Protein AF-A0A6D2IST0-F1 (afdb_monomer_lite)

Sequence (118 aa):
MPMDSVYSNMASLMINEKKGHDGELTARMRYGPWFLWRIWKDRNDLCFTGKHLQADLLVHRALGDAKEWFDQLRKPISTQASAATPQSRWKPPPSGFLKCNVDASWVFGQNLTGSQVQ

Radius of gyration: 20.27 Å; chains: 1; bounding box: 48×34×58 Å

pLDDT: mean 70.44, std 15.34, range [34.34, 91.12]

Organism: NCBI:txid1685480

Structure (mmCIF, N/CA/C/O backbone):
data_AF-A0A6D2IST0-F1
#
_entry.id   AF-A0A6D2IST0-F1
#
loop_
_atom_site.group_PDB
_atom_site.id
_atom_site.type_symbol
_atom_site.label_atom_id
_atom_site.label_alt_id
_atom_site.label_comp_id
_atom_site.label_asym_id
_atom_site.label_entity_id
_atom_site.label_seq_id
_atom_site.pdbx_PDB_ins_code
_atom_site.Cartn_x
_atom_site.Cartn_y
_atom_site.Cartn_z
_atom_site.occupancy
_atom_site.B_iso_or_equiv
_atom_site.auth_seq_id
_atom_site.auth_comp_id
_atom_site.auth_asym_id
_atom_site.auth_atom_id
_atom_site.pdbx_PDB_model_num
ATOM 1 N N . MET A 1 1 ? 3.228 -23.701 11.284 1.00 34.34 1 MET A N 1
ATOM 2 C CA . MET A 1 1 ? 3.614 -23.145 9.971 1.00 34.34 1 MET A CA 1
ATOM 3 C C . MET A 1 1 ? 3.804 -21.652 10.164 1.00 34.34 1 MET A C 1
ATOM 5 O O . MET A 1 1 ? 2.837 -21.027 10.587 1.00 34.34 1 MET A O 1
ATOM 9 N N . PRO A 1 2 ? 5.009 -21.083 10.004 1.00 43.16 2 PRO A N 1
ATOM 10 C CA . PRO A 1 2 ? 5.158 -19.646 10.151 1.00 43.16 2 PRO A CA 1
ATOM 11 C C . PRO A 1 2 ? 4.492 -18.991 8.941 1.00 43.16 2 PRO A C 1
ATOM 13 O O . PRO A 1 2 ? 4.827 -19.309 7.803 1.00 43.16 2 PRO A O 1
ATOM 16 N N . MET A 1 3 ? 3.501 -18.133 9.187 1.00 39.09 3 MET A N 1
ATOM 17 C CA . MET A 1 3 ? 3.020 -17.205 8.171 1.00 39.09 3 MET A CA 1
ATOM 18 C C . MET A 1 3 ? 4.159 -16.234 7.891 1.00 39.09 3 MET A C 1
ATOM 20 O O . MET A 1 3 ? 4.301 -15.224 8.582 1.00 39.09 3 MET A O 1
ATOM 24 N N . ASP A 1 4 ? 4.988 -16.559 6.900 1.00 44.69 4 ASP A N 1
ATOM 25 C CA . ASP A 1 4 ? 5.800 -15.549 6.247 1.00 44.69 4 ASP A CA 1
ATOM 26 C C . ASP A 1 4 ? 4.831 -14.464 5.796 1.00 44.69 4 ASP A C 1
ATOM 28 O O . ASP A 1 4 ? 3.895 -14.697 5.025 1.00 44.69 4 ASP A O 1
ATOM 32 N N . SER A 1 5 ? 4.981 -13.305 6.431 1.00 62.19 5 SER A N 1
ATOM 33 C CA . SER A 1 5 ? 4.080 -12.180 6.270 1.00 62.19 5 SER A CA 1
ATOM 34 C C . SER A 1 5 ? 3.874 -11.892 4.785 1.00 62.19 5 SER A C 1
ATOM 36 O O . SER A 1 5 ? 4.798 -12.065 3.988 1.00 62.19 5 SER A O 1
ATOM 38 N N . VAL A 1 6 ? 2.689 -11.409 4.398 1.00 52.56 6 VAL A N 1
ATOM 39 C CA . VAL A 1 6 ? 2.398 -11.007 3.010 1.00 52.56 6 VAL A CA 1
ATOM 40 C C . VAL A 1 6 ? 3.524 -10.116 2.463 1.00 52.56 6 VAL A C 1
ATOM 42 O O . VAL A 1 6 ? 3.893 -10.242 1.302 1.00 52.56 6 VAL A O 1
ATOM 45 N N . TYR A 1 7 ? 4.154 -9.305 3.321 1.00 50.31 7 TYR A N 1
ATOM 46 C CA . TYR A 1 7 ? 5.338 -8.508 2.993 1.00 50.31 7 TYR A CA 1
ATOM 47 C C . TYR A 1 7 ? 6.575 -9.325 2.600 1.00 50.31 7 TYR A C 1
ATOM 49 O O . TYR A 1 7 ? 7.228 -8.952 1.633 1.00 50.31 7 TYR A O 1
ATOM 57 N N . SER A 1 8 ? 6.890 -10.428 3.286 1.00 54.34 8 SER A N 1
ATOM 58 C CA . SER A 1 8 ? 7.978 -11.336 2.885 1.00 54.34 8 SER A CA 1
ATOM 59 C C . SER A 1 8 ? 7.669 -11.995 1.548 1.00 54.34 8 SER A C 1
ATOM 61 O O . SER A 1 8 ? 8.521 -11.999 0.668 1.00 54.34 8 SER A O 1
ATOM 63 N N . ASN A 1 9 ? 6.435 -12.467 1.352 1.00 61.84 9 ASN A N 1
ATOM 64 C CA . ASN A 1 9 ? 6.035 -13.096 0.090 1.00 61.84 9 ASN A CA 1
ATOM 65 C C . ASN A 1 9 ? 6.100 -12.100 -1.077 1.00 61.84 9 ASN A C 1
ATOM 67 O O . ASN A 1 9 ? 6.611 -12.424 -2.148 1.00 61.84 9 ASN A O 1
ATOM 71 N N . MET A 1 10 ? 5.650 -10.860 -0.854 1.00 56.53 10 MET A N 1
ATOM 72 C CA . MET A 1 10 ? 5.765 -9.774 -1.827 1.00 56.53 10 MET A CA 1
ATOM 73 C C . MET A 1 10 ? 7.226 -9.391 -2.081 1.00 56.53 10 MET A C 1
ATOM 75 O O . MET A 1 10 ? 7.620 -9.254 -3.234 1.00 56.53 10 MET A O 1
ATOM 79 N N . ALA A 1 11 ? 8.054 -9.266 -1.042 1.00 59.38 11 ALA A N 1
ATOM 80 C CA . ALA A 1 11 ? 9.469 -8.939 -1.190 1.00 59.38 11 ALA A CA 1
ATOM 81 C C . ALA A 1 11 ? 10.218 -10.030 -1.964 1.00 59.38 11 ALA A C 1
ATOM 83 O O . ALA A 1 11 ? 10.968 -9.718 -2.882 1.00 59.38 11 ALA A O 1
ATOM 84 N N . SER A 1 12 ? 9.975 -11.307 -1.667 1.00 62.47 12 SER A N 1
ATOM 85 C CA . SER A 1 12 ? 10.575 -12.427 -2.395 1.00 62.47 12 SER A CA 1
ATOM 86 C C . SER A 1 12 ? 10.149 -12.465 -3.863 1.00 62.47 12 SER A C 1
ATOM 88 O O . SER A 1 12 ? 10.991 -12.731 -4.715 1.00 62.47 12 SER A O 1
ATOM 90 N N . LEU A 1 13 ? 8.887 -12.148 -4.180 1.00 59.72 13 LEU A N 1
ATOM 91 C CA . LEU A 1 13 ? 8.419 -12.018 -5.566 1.00 59.72 13 LEU A CA 1
ATOM 92 C C . LEU A 1 13 ? 9.097 -10.855 -6.306 1.00 59.72 13 LEU A C 1
ATOM 94 O O . LEU A 1 13 ? 9.416 -10.991 -7.481 1.00 59.72 13 LEU A O 1
ATOM 98 N N . MET A 1 14 ? 9.358 -9.742 -5.617 1.00 58.28 14 MET A N 1
ATOM 99 C CA . MET A 1 14 ? 10.025 -8.566 -6.191 1.00 58.28 14 MET A CA 1
ATOM 100 C C . MET A 1 14 ? 11.547 -8.745 -6.328 1.00 58.28 14 MET A C 1
ATOM 102 O O . MET A 1 14 ? 12.161 -8.144 -7.203 1.00 58.28 14 MET A O 1
ATOM 106 N N . ILE A 1 15 ? 12.169 -9.547 -5.457 1.00 57.25 15 ILE A N 1
ATOM 107 C CA . ILE A 1 15 ? 13.627 -9.757 -5.403 1.00 57.25 15 ILE A CA 1
ATOM 108 C C . ILE A 1 15 ? 14.069 -10.923 -6.304 1.00 57.25 15 ILE A C 1
ATOM 110 O O . ILE A 1 15 ? 15.192 -10.916 -6.809 1.00 57.25 15 ILE A O 1
ATOM 114 N N . ASN A 1 16 ? 13.201 -11.910 -6.555 1.00 50.25 16 ASN A N 1
ATOM 115 C CA . ASN A 1 16 ? 13.531 -13.099 -7.350 1.00 50.25 16 ASN A CA 1
ATOM 116 C C . ASN A 1 16 ? 13.352 -12.926 -8.871 1.00 50.25 16 ASN A C 1
ATOM 118 O O . ASN A 1 16 ? 13.217 -13.925 -9.577 1.00 50.25 16 ASN A O 1
ATOM 122 N N . GLU A 1 17 ? 13.430 -11.704 -9.408 1.00 56.47 17 GLU A N 1
ATOM 123 C CA . GLU A 1 17 ? 13.569 -11.471 -10.855 1.00 56.47 17 GLU A CA 1
ATOM 124 C C . GLU A 1 17 ? 14.932 -11.988 -11.362 1.00 56.47 17 GLU A C 1
ATOM 126 O O . GLU A 1 17 ? 15.864 -11.236 -11.655 1.00 56.47 17 GLU A O 1
ATOM 131 N N . LYS A 1 18 ? 15.095 -13.311 -11.463 1.00 53.47 18 LYS A N 1
ATOM 132 C CA . LYS A 1 18 ? 16.240 -13.923 -12.136 1.00 53.47 18 LYS A CA 1
ATOM 133 C C . LYS A 1 18 ? 15.850 -14.373 -13.539 1.00 53.47 18 LYS A C 1
ATOM 135 O O . LYS A 1 18 ? 15.224 -15.406 -13.722 1.00 53.47 18 LYS A O 1
ATOM 140 N N . LYS A 1 19 ? 16.323 -13.571 -14.501 1.00 56.28 19 LYS A N 1
ATOM 141 C CA . LYS A 1 19 ? 16.773 -13.914 -15.864 1.00 56.28 19 LYS A CA 1
ATOM 142 C C . LYS A 1 19 ? 15.982 -15.038 -16.556 1.00 56.28 19 LYS A C 1
ATOM 144 O O . LYS A 1 19 ? 16.407 -16.188 -16.541 1.00 56.28 19 LYS A O 1
ATOM 149 N N . GLY A 1 20 ? 14.901 -14.674 -17.249 1.00 50.25 20 GLY A N 1
ATOM 150 C CA . GLY A 1 20 ? 14.126 -15.600 -18.081 1.00 50.25 20 GLY A CA 1
ATOM 151 C C . GLY A 1 20 ? 13.321 -14.904 -19.183 1.00 50.25 20 GLY A C 1
ATOM 152 O O . GLY A 1 20 ? 12.182 -14.518 -18.975 1.00 50.25 20 GLY A O 1
ATOM 153 N N . HIS A 1 21 ? 13.967 -14.756 -20.337 1.00 51.38 21 HIS A N 1
ATOM 154 C CA . HIS A 1 21 ? 13.489 -14.586 -21.719 1.00 51.38 21 HIS A CA 1
ATOM 155 C C . HIS A 1 21 ? 12.464 -13.523 -22.169 1.00 51.38 21 HIS A C 1
ATOM 157 O O . HIS A 1 21 ? 12.584 -13.135 -23.321 1.00 51.38 21 HIS A O 1
ATOM 163 N N . ASP A 1 22 ? 11.588 -12.944 -21.343 1.00 55.50 22 ASP A N 1
ATOM 164 C CA . ASP A 1 22 ? 10.633 -11.923 -21.829 1.00 55.50 22 ASP A CA 1
ATOM 165 C C . ASP A 1 22 ? 10.638 -10.661 -20.953 1.00 55.50 22 ASP A C 1
ATOM 167 O O . ASP A 1 22 ? 9.974 -10.563 -19.913 1.00 55.50 22 ASP A O 1
ATOM 171 N N . GLY A 1 23 ? 11.409 -9.656 -21.382 1.00 58.03 23 GLY A N 1
ATOM 172 C CA . GLY A 1 23 ? 11.583 -8.388 -20.661 1.00 58.03 23 GLY A CA 1
ATOM 173 C C . GLY A 1 23 ? 10.280 -7.607 -20.442 1.00 58.03 23 GLY A C 1
ATOM 174 O O . GLY A 1 23 ? 10.155 -6.883 -19.457 1.00 58.03 23 GLY A O 1
ATOM 175 N N . GLU A 1 24 ? 9.279 -7.795 -21.304 1.00 56.38 24 GLU A N 1
ATOM 176 C CA . GLU A 1 24 ? 7.975 -7.133 -21.191 1.00 56.38 24 GLU A CA 1
ATOM 177 C C . GLU A 1 24 ? 7.049 -7.803 -20.164 1.00 56.38 24 GLU A C 1
ATOM 179 O O . GLU A 1 24 ? 6.394 -7.120 -19.374 1.00 56.38 24 GLU A O 1
ATOM 184 N N . LEU A 1 25 ? 7.035 -9.139 -20.102 1.00 56.19 25 LEU A N 1
ATOM 185 C CA . LEU A 1 25 ? 6.257 -9.879 -19.102 1.00 56.19 25 LEU A CA 1
ATOM 186 C C . LEU A 1 25 ? 6.815 -9.653 -17.695 1.00 56.19 25 LEU A C 1
ATOM 188 O O . LEU A 1 25 ? 6.050 -9.412 -16.760 1.00 56.19 25 LEU A O 1
ATOM 192 N N . THR A 1 26 ? 8.143 -9.617 -17.575 1.00 61.41 26 THR A N 1
ATOM 193 C CA . THR A 1 26 ? 8.839 -9.246 -16.334 1.00 61.41 26 THR A CA 1
ATOM 194 C C . THR A 1 26 ? 8.464 -7.821 -15.907 1.00 61.41 26 THR A C 1
ATOM 196 O O . THR A 1 26 ? 8.053 -7.585 -14.771 1.00 61.41 26 THR A O 1
ATOM 199 N N . ALA A 1 27 ? 8.463 -6.870 -16.850 1.00 62.28 27 ALA A N 1
ATOM 200 C CA . ALA A 1 27 ? 8.064 -5.493 -16.572 1.00 62.28 27 ALA A CA 1
ATOM 201 C C . ALA A 1 27 ? 6.592 -5.352 -16.147 1.00 62.28 27 ALA A C 1
ATOM 203 O O . ALA A 1 27 ? 6.281 -4.445 -15.379 1.00 62.28 27 ALA A O 1
ATOM 204 N N . ARG A 1 28 ? 5.680 -6.222 -16.601 1.00 63.47 28 ARG A N 1
ATOM 205 C CA . ARG A 1 28 ? 4.283 -6.238 -16.125 1.00 63.47 28 ARG A CA 1
ATOM 206 C C . ARG A 1 28 ? 4.153 -6.909 -14.756 1.00 63.47 28 ARG A C 1
ATOM 208 O O . ARG A 1 28 ? 3.413 -6.408 -13.909 1.00 63.47 28 ARG A O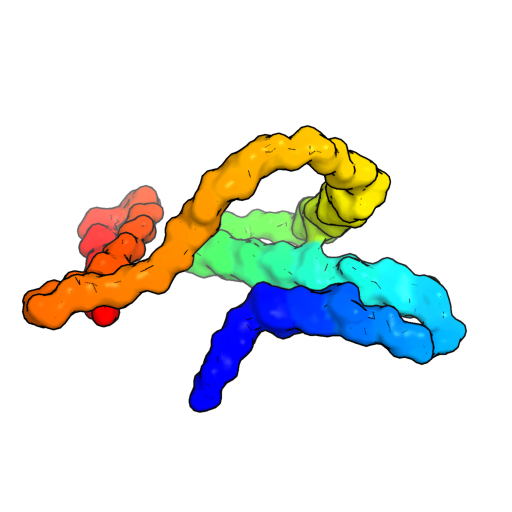 1
ATOM 215 N N . MET A 1 29 ? 4.902 -7.984 -14.506 1.00 68.12 29 MET A N 1
ATOM 216 C CA . MET A 1 29 ? 4.925 -8.679 -13.212 1.00 68.12 29 MET A CA 1
ATOM 217 C C . MET A 1 29 ? 5.405 -7.787 -12.064 1.00 68.12 29 MET A C 1
ATOM 219 O O . MET A 1 29 ? 4.862 -7.892 -10.964 1.00 68.12 29 MET A O 1
ATOM 223 N N . ARG A 1 30 ? 6.308 -6.833 -12.324 1.00 75.56 30 ARG A N 1
ATOM 224 C CA . ARG A 1 30 ? 6.809 -5.886 -11.310 1.00 75.56 30 ARG A CA 1
ATOM 225 C C . ARG A 1 30 ? 5.718 -5.036 -10.634 1.00 75.56 30 ARG A C 1
ATOM 227 O O . ARG A 1 30 ? 5.940 -4.477 -9.562 1.00 75.56 30 ARG A O 1
ATOM 234 N N . TYR A 1 31 ? 4.552 -4.887 -11.272 1.00 82.94 31 TYR A N 1
ATOM 235 C CA . TYR A 1 31 ? 3.413 -4.143 -10.723 1.00 82.94 31 TYR A CA 1
ATOM 236 C C . TYR A 1 31 ? 2.433 -5.035 -9.954 1.00 82.94 31 TYR A C 1
ATOM 238 O O . TYR A 1 31 ? 1.672 -4.531 -9.130 1.00 82.94 31 TYR A O 1
ATOM 246 N N . GLY A 1 32 ? 2.456 -6.351 -10.191 1.00 86.00 32 GLY A N 1
ATOM 247 C CA . GLY A 1 32 ? 1.534 -7.318 -9.590 1.00 86.00 32 GLY A CA 1
ATOM 248 C C . GLY A 1 32 ? 1.437 -7.204 -8.063 1.00 86.00 32 GLY A C 1
ATOM 249 O O . GLY A 1 32 ? 0.323 -7.101 -7.545 1.00 86.00 32 GLY A O 1
ATOM 250 N N . PRO A 1 33 ? 2.563 -7.123 -7.331 1.00 86.69 33 PRO A N 1
ATOM 251 C CA . PRO A 1 33 ? 2.534 -6.970 -5.876 1.00 86.69 33 PRO A CA 1
ATOM 252 C C . PRO A 1 33 ? 1.842 -5.689 -5.397 1.00 86.69 33 PRO A C 1
ATOM 254 O O . PRO A 1 33 ? 1.139 -5.718 -4.392 1.00 86.69 33 PRO A O 1
ATOM 257 N N . TRP A 1 34 ? 1.946 -4.584 -6.139 1.00 88.00 34 TRP A N 1
ATOM 258 C CA . TRP A 1 34 ? 1.281 -3.321 -5.798 1.00 88.00 34 TRP A CA 1
ATOM 259 C C . TRP A 1 34 ? -0.235 -3.399 -5.962 1.00 88.00 34 TRP A C 1
ATOM 261 O O . TRP A 1 34 ? -0.975 -2.877 -5.126 1.00 88.00 34 TRP A O 1
ATOM 271 N N . PHE A 1 35 ? -0.704 -4.101 -6.996 1.00 88.06 35 PHE A N 1
ATOM 272 C CA . PHE A 1 35 ? -2.127 -4.382 -7.170 1.00 88.06 35 PHE A CA 1
ATOM 273 C C . PHE A 1 35 ? -2.660 -5.281 -6.056 1.00 88.06 35 PHE A C 1
ATOM 275 O O . PHE A 1 35 ? -3.667 -4.943 -5.440 1.00 88.06 35 PHE A O 1
ATOM 282 N N . LEU A 1 36 ? -1.965 -6.380 -5.743 1.00 88.44 36 LEU A N 1
ATOM 283 C CA . LEU A 1 36 ? -2.355 -7.287 -4.657 1.00 88.44 36 LEU A CA 1
ATOM 284 C C . LEU A 1 36 ? -2.412 -6.561 -3.308 1.00 88.44 36 LEU A C 1
ATOM 286 O O . LEU A 1 36 ? -3.387 -6.691 -2.568 1.00 88.44 36 LEU A O 1
ATOM 290 N N . TRP A 1 37 ? -1.403 -5.738 -3.022 1.00 86.31 37 TRP A N 1
ATOM 291 C CA . TRP A 1 37 ? -1.339 -4.904 -1.827 1.00 86.31 37 TRP A CA 1
ATOM 292 C C . TRP A 1 37 ? -2.499 -3.907 -1.738 1.00 86.31 37 TRP A C 1
ATOM 294 O O . TRP A 1 37 ? -3.098 -3.735 -0.674 1.00 86.31 37 TRP A O 1
ATOM 304 N N . ARG A 1 38 ? -2.850 -3.250 -2.850 1.00 88.50 38 ARG A N 1
ATOM 305 C CA . ARG A 1 38 ? -3.973 -2.306 -2.890 1.00 88.50 38 ARG A CA 1
ATOM 306 C C . ARG A 1 38 ? -5.325 -2.994 -2.748 1.00 88.50 38 ARG A C 1
ATOM 308 O O . ARG A 1 38 ? -6.122 -2.528 -1.944 1.00 88.50 38 ARG A O 1
ATOM 315 N N . ILE A 1 39 ? -5.539 -4.126 -3.419 1.00 87.88 39 ILE A N 1
ATOM 316 C CA . ILE A 1 39 ? -6.754 -4.941 -3.268 1.00 87.88 39 ILE A CA 1
ATOM 317 C C . ILE A 1 39 ? -6.927 -5.381 -1.814 1.00 87.88 39 ILE A C 1
ATOM 319 O O . ILE A 1 39 ? -8.023 -5.286 -1.268 1.00 87.88 39 ILE A O 1
ATOM 323 N N . TRP A 1 40 ? -5.853 -5.843 -1.169 1.00 90.88 40 TRP A N 1
ATOM 324 C CA . TRP A 1 40 ? -5.909 -6.243 0.235 1.00 90.88 40 TRP A CA 1
ATOM 325 C C . TRP A 1 40 ? -6.293 -5.073 1.153 1.00 90.88 40 TRP A C 1
ATOM 327 O O . TRP A 1 40 ? -7.187 -5.226 1.983 1.00 90.88 40 TRP A O 1
ATOM 337 N N . LYS A 1 41 ? -5.688 -3.891 0.970 1.00 85.12 41 LYS A N 1
ATOM 338 C CA . LYS A 1 41 ? -6.035 -2.693 1.752 1.00 85.12 41 LYS A CA 1
ATOM 339 C C . LYS A 1 41 ? -7.480 -2.251 1.540 1.00 85.12 41 LYS A C 1
ATOM 341 O O . LYS A 1 41 ? -8.174 -2.040 2.523 1.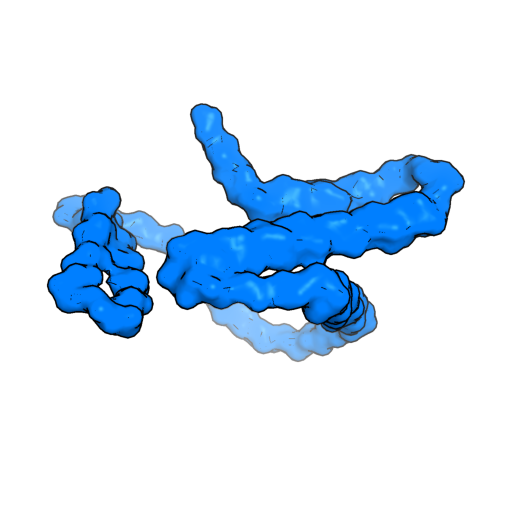00 85.12 41 LYS A O 1
ATOM 346 N N . ASP A 1 42 ? -7.946 -2.171 0.296 1.00 86.94 42 ASP A N 1
ATOM 347 C CA . ASP A 1 42 ? -9.326 -1.760 0.011 1.00 86.94 42 ASP A CA 1
ATOM 348 C C . ASP A 1 42 ? -10.345 -2.761 0.564 1.00 86.94 42 ASP A C 1
ATOM 350 O O . ASP A 1 42 ? -11.391 -2.363 1.071 1.00 86.94 42 ASP A O 1
ATOM 354 N N . ARG A 1 43 ? -10.039 -4.066 0.532 1.00 86.75 43 ARG A N 1
ATOM 355 C CA . ARG A 1 43 ? -10.882 -5.076 1.186 1.00 86.75 43 ARG A CA 1
ATOM 356 C C . ARG A 1 43 ? -10.934 -4.883 2.697 1.00 86.75 43 ARG A C 1
ATOM 358 O O . ARG A 1 43 ? -12.006 -5.028 3.277 1.00 86.75 43 ARG A O 1
ATOM 365 N N . ASN A 1 44 ? -9.810 -4.561 3.330 1.00 87.06 44 ASN A N 1
ATOM 366 C CA . ASN A 1 44 ? -9.788 -4.288 4.763 1.00 87.06 44 ASN A CA 1
ATOM 367 C C . ASN A 1 44 ? -10.562 -3.007 5.095 1.00 87.06 44 ASN A C 1
ATOM 369 O O . ASN A 1 44 ? -11.398 -3.026 5.993 1.00 87.06 44 ASN A O 1
ATOM 373 N N . ASP A 1 45 ? -10.351 -1.926 4.345 1.00 84.75 45 ASP A N 1
ATOM 374 C CA . ASP A 1 45 ? -11.082 -0.670 4.530 1.00 84.75 45 ASP A CA 1
ATOM 375 C C . ASP A 1 45 ? -12.591 -0.870 4.357 1.00 84.75 45 ASP A C 1
ATOM 377 O O . ASP A 1 45 ? -13.376 -0.333 5.144 1.00 84.75 45 ASP A O 1
ATOM 381 N N . LEU A 1 46 ? -13.009 -1.705 3.402 1.00 83.75 46 LEU A N 1
ATOM 382 C CA . LEU A 1 46 ? -14.406 -2.091 3.239 1.00 83.75 46 LEU A CA 1
ATOM 383 C C . LEU A 1 46 ? -14.938 -2.827 4.475 1.00 83.75 46 LEU A C 1
ATOM 385 O O . LEU A 1 46 ? -15.997 -2.468 4.983 1.00 83.75 46 LEU A O 1
ATOM 389 N N . CYS A 1 47 ? -14.205 -3.821 4.982 1.00 81.50 47 CYS A N 1
ATOM 390 C CA . CYS A 1 47 ? -14.622 -4.607 6.145 1.00 81.50 47 CYS A CA 1
ATOM 391 C C . CYS A 1 47 ? -14.704 -3.782 7.439 1.00 81.50 47 CYS A C 1
ATOM 393 O O . CYS A 1 47 ? -15.612 -4.000 8.236 1.00 81.50 47 CYS A O 1
ATOM 395 N N . PHE A 1 48 ? -13.768 -2.856 7.663 1.00 80.75 48 PHE A N 1
ATOM 396 C CA . PHE A 1 48 ? -13.656 -2.131 8.936 1.00 80.75 48 PHE A CA 1
ATOM 397 C C . PHE A 1 48 ? -14.332 -0.759 8.934 1.00 80.75 48 PHE A C 1
ATOM 399 O O . PHE A 1 48 ? -14.726 -0.271 9.990 1.00 80.75 48 PHE A O 1
ATOM 406 N N . THR A 1 49 ? -14.465 -0.120 7.770 1.00 85.81 49 THR A N 1
ATOM 407 C CA . THR A 1 49 ? -14.991 1.253 7.663 1.00 85.81 49 THR A CA 1
ATOM 408 C C . THR A 1 49 ? -16.181 1.383 6.715 1.00 85.81 49 THR A C 1
ATOM 410 O O . THR A 1 49 ? -16.775 2.458 6.637 1.00 85.81 49 THR A O 1
ATOM 413 N N . GLY A 1 50 ? -16.528 0.320 5.978 1.00 82.81 50 GLY A N 1
ATOM 414 C CA . GLY A 1 50 ? -17.585 0.338 4.963 1.00 82.81 50 GLY A CA 1
ATOM 415 C C . GLY A 1 50 ? -17.229 1.130 3.702 1.00 82.81 50 GLY A C 1
ATOM 416 O O . GLY A 1 50 ? -18.095 1.366 2.861 1.00 82.81 50 GLY A O 1
ATOM 417 N N . LYS A 1 51 ? -15.975 1.574 3.553 1.00 77.94 51 LYS A N 1
ATOM 418 C CA . LYS A 1 51 ? -15.535 2.385 2.412 1.00 77.94 51 LYS A CA 1
ATOM 419 C C . LYS A 1 51 ? -15.034 1.487 1.289 1.00 77.94 51 LYS A C 1
ATOM 421 O O . LYS A 1 51 ? -14.139 0.676 1.490 1.00 77.94 51 LYS A O 1
ATOM 426 N N . HIS A 1 52 ? -15.586 1.671 0.094 1.00 79.44 52 HIS A N 1
ATOM 427 C CA . HIS A 1 52 ? -15.144 0.989 -1.118 1.00 79.44 52 HIS A CA 1
ATOM 428 C C . HIS A 1 52 ? -14.431 1.973 -2.044 1.00 79.44 52 HIS A C 1
ATOM 430 O O . HIS A 1 52 ? -14.954 3.053 -2.332 1.00 79.44 52 HIS A O 1
ATOM 436 N N . LEU A 1 53 ? -13.258 1.591 -2.543 1.00 78.56 53 LEU A N 1
ATOM 437 C CA . LEU A 1 53 ? -12.560 2.350 -3.569 1.00 78.56 53 LEU A CA 1
ATOM 438 C C . LEU A 1 53 ? -12.976 1.870 -4.957 1.00 78.56 53 LEU A C 1
ATOM 440 O O . LEU A 1 53 ? -13.046 0.670 -5.209 1.00 78.56 53 LEU A O 1
ATOM 444 N N . GLN A 1 54 ? -13.226 2.794 -5.882 1.00 87.00 54 GLN A N 1
ATOM 445 C CA . GLN A 1 54 ? -13.467 2.402 -7.268 1.00 87.00 54 GLN A CA 1
ATOM 446 C C . GLN A 1 54 ? -12.212 1.782 -7.901 1.00 87.00 54 GLN A C 1
ATOM 448 O O . GLN A 1 54 ? -11.077 2.144 -7.575 1.00 87.00 54 GLN A O 1
ATOM 453 N N . ALA A 1 55 ? -12.428 0.808 -8.787 1.00 83.94 55 ALA A N 1
ATOM 454 C CA . ALA A 1 55 ? -11.365 -0.019 -9.352 1.00 83.94 55 ALA A CA 1
ATOM 455 C C . ALA A 1 55 ? -10.361 0.789 -10.193 1.00 83.94 55 ALA A C 1
ATOM 457 O O . ALA A 1 55 ? -9.166 0.501 -10.179 1.00 83.94 55 ALA A O 1
ATOM 458 N N . ASP A 1 56 ? -10.824 1.825 -10.888 1.00 86.75 56 ASP A N 1
ATOM 459 C CA . ASP A 1 56 ? -9.990 2.781 -11.618 1.00 86.75 56 ASP A CA 1
ATOM 460 C C . ASP A 1 56 ? -9.029 3.523 -10.676 1.00 86.75 56 ASP A C 1
ATOM 462 O O . ASP A 1 56 ? -7.825 3.597 -10.934 1.00 86.75 56 ASP A O 1
ATOM 466 N N . LEU A 1 57 ? -9.531 3.993 -9.532 1.00 88.56 57 LEU A N 1
ATOM 467 C CA . LEU A 1 57 ? -8.729 4.693 -8.535 1.00 88.56 57 LEU A CA 1
ATOM 468 C C . LEU A 1 57 ? -7.736 3.753 -7.839 1.00 88.56 57 LEU A C 1
ATOM 470 O O . LEU A 1 57 ? -6.611 4.157 -7.537 1.00 88.56 57 LEU A O 1
ATOM 474 N N . LEU A 1 58 ? -8.126 2.494 -7.613 1.00 91.12 58 LEU A N 1
ATOM 475 C CA . LEU A 1 58 ? -7.243 1.438 -7.112 1.00 91.12 58 LEU A CA 1
ATOM 476 C C . LEU A 1 58 ? -6.058 1.248 -8.059 1.00 91.12 58 LEU A C 1
ATOM 478 O O . LEU A 1 58 ? -4.906 1.286 -7.617 1.00 91.12 58 LEU A O 1
ATOM 482 N N . VAL A 1 59 ? -6.335 1.100 -9.358 1.00 88.94 59 VAL A N 1
ATOM 483 C CA . VAL A 1 59 ? -5.301 0.931 -10.386 1.00 88.94 59 VAL A CA 1
ATOM 484 C C . VAL A 1 59 ? -4.367 2.135 -10.411 1.00 88.94 59 VAL A C 1
ATOM 486 O O . VAL A 1 59 ? -3.146 1.970 -10.377 1.00 88.94 59 VAL A O 1
ATOM 489 N N . HIS A 1 60 ? -4.925 3.345 -10.384 1.00 90.38 60 HIS A N 1
ATOM 490 C CA . HIS A 1 60 ? -4.140 4.575 -10.372 1.00 90.38 60 HIS A CA 1
ATOM 491 C C . HIS A 1 60 ? -3.208 4.664 -9.156 1.00 90.38 60 HIS A C 1
ATOM 493 O O . HIS A 1 60 ? -2.040 5.032 -9.293 1.00 90.38 60 HIS A O 1
ATOM 499 N N . ARG A 1 61 ? -3.696 4.285 -7.967 1.00 89.19 61 ARG A N 1
ATOM 500 C CA . ARG A 1 61 ? -2.893 4.257 -6.736 1.00 89.19 61 ARG A CA 1
ATOM 501 C C . ARG A 1 61 ? -1.812 3.184 -6.776 1.00 89.19 61 ARG A C 1
ATOM 503 O O . ARG A 1 61 ? -0.686 3.466 -6.389 1.00 89.19 61 ARG A O 1
ATOM 510 N N . ALA A 1 62 ? -2.128 1.980 -7.249 1.00 88.44 62 ALA A N 1
ATOM 511 C CA . ALA A 1 62 ? -1.152 0.896 -7.359 1.00 88.44 62 ALA A CA 1
ATOM 512 C C . ALA A 1 62 ? 0.015 1.281 -8.283 1.00 88.44 62 ALA A C 1
ATOM 514 O O . ALA A 1 62 ? 1.177 1.069 -7.941 1.00 88.44 62 ALA A O 1
ATOM 515 N N . LEU A 1 63 ? -0.288 1.903 -9.426 1.00 90.12 63 LEU A N 1
ATOM 516 C CA . LEU A 1 63 ? 0.727 2.400 -10.356 1.00 90.12 63 LEU A CA 1
ATOM 517 C C . LEU A 1 63 ? 1.536 3.563 -9.768 1.00 90.12 63 LEU A C 1
ATOM 519 O O . LEU A 1 63 ? 2.752 3.607 -9.958 1.00 90.12 63 LEU A O 1
ATOM 523 N N . GLY A 1 64 ? 0.879 4.479 -9.050 1.00 89.56 64 GLY A N 1
ATOM 524 C CA . GLY A 1 64 ? 1.529 5.589 -8.353 1.00 89.56 64 GLY A CA 1
ATOM 525 C C . GLY A 1 64 ? 2.529 5.113 -7.301 1.00 89.56 64 GLY A C 1
ATOM 526 O O . GLY A 1 64 ? 3.690 5.515 -7.347 1.00 89.56 64 GLY A O 1
ATOM 527 N N . ASP A 1 65 ? 2.111 4.195 -6.427 1.00 86.75 65 ASP A N 1
ATOM 528 C CA . ASP A 1 65 ? 2.975 3.617 -5.392 1.00 86.75 65 ASP A CA 1
ATOM 529 C C . ASP A 1 65 ? 4.181 2.897 -6.008 1.00 86.75 65 ASP A C 1
ATOM 531 O O . ASP A 1 65 ? 5.322 3.078 -5.582 1.00 86.75 65 ASP A O 1
ATOM 535 N N . ALA A 1 66 ? 3.931 2.100 -7.053 1.00 86.31 66 ALA A N 1
ATOM 536 C CA . ALA A 1 66 ? 4.983 1.390 -7.760 1.00 86.31 66 ALA A CA 1
ATOM 537 C C . ALA A 1 66 ? 5.993 2.370 -8.364 1.00 86.31 66 ALA A C 1
ATOM 539 O O . ALA A 1 66 ? 7.201 2.194 -8.210 1.00 86.31 66 ALA A O 1
ATOM 540 N N . LYS A 1 67 ? 5.509 3.419 -9.040 1.00 87.19 67 LYS A N 1
ATOM 541 C CA . LYS A 1 67 ? 6.360 4.457 -9.628 1.00 87.19 67 LYS A CA 1
ATOM 542 C C . LYS A 1 67 ? 7.216 5.131 -8.560 1.00 87.19 67 LYS A C 1
ATOM 544 O O . LYS A 1 67 ? 8.425 5.219 -8.745 1.00 87.19 67 LYS A O 1
ATOM 549 N N . GLU A 1 68 ? 6.609 5.563 -7.458 1.00 85.56 68 GLU A N 1
ATOM 550 C CA . GLU A 1 68 ? 7.330 6.208 -6.361 1.00 85.56 68 GLU A CA 1
ATOM 551 C C . GLU A 1 68 ? 8.444 5.306 -5.825 1.00 85.56 68 GLU A C 1
ATOM 553 O O . GLU A 1 68 ? 9.587 5.743 -5.696 1.00 85.56 68 GLU A O 1
ATOM 558 N N . TRP A 1 69 ? 8.148 4.029 -5.596 1.00 83.94 69 TRP A N 1
ATOM 559 C CA . TRP A 1 69 ? 9.135 3.057 -5.140 1.00 83.94 69 TRP A CA 1
ATOM 560 C C . TRP A 1 69 ? 10.323 2.922 -6.099 1.00 83.94 69 TRP A C 1
ATOM 562 O O . TRP A 1 69 ? 11.482 3.016 -5.683 1.00 83.94 69 TRP A O 1
ATOM 572 N N . PHE A 1 70 ? 10.053 2.745 -7.395 1.00 81.31 70 PHE A N 1
ATOM 573 C CA . PHE A 1 70 ? 11.110 2.633 -8.402 1.0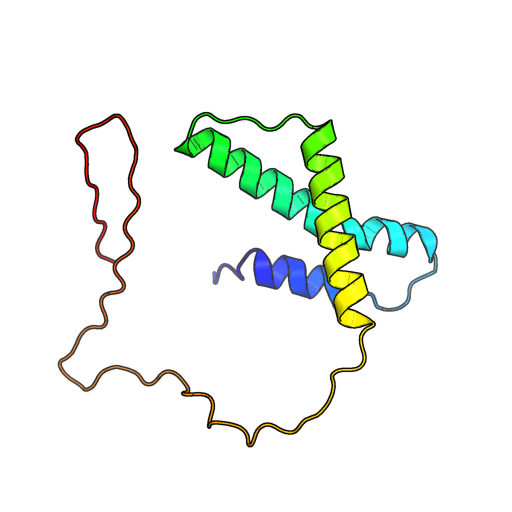0 81.31 70 PHE A CA 1
ATOM 574 C C . PHE A 1 70 ? 11.906 3.933 -8.563 1.00 81.31 70 PHE A C 1
ATOM 576 O O . PHE A 1 70 ? 13.110 3.876 -8.809 1.00 81.31 70 PHE A O 1
ATOM 583 N N . ASP A 1 71 ? 11.274 5.095 -8.401 1.00 82.38 71 ASP A N 1
ATOM 584 C CA . ASP A 1 71 ? 11.959 6.386 -8.449 1.00 82.38 71 ASP A CA 1
ATOM 585 C C . ASP A 1 71 ? 12.910 6.560 -7.256 1.00 82.38 71 ASP A C 1
ATOM 587 O O . ASP A 1 71 ? 14.026 7.048 -7.432 1.00 82.38 71 ASP A O 1
ATOM 591 N N . GLN A 1 72 ? 12.519 6.123 -6.052 1.00 77.62 72 GLN A N 1
ATOM 592 C CA . GLN A 1 72 ? 13.384 6.165 -4.865 1.00 77.62 72 GLN A CA 1
ATOM 593 C C . GLN A 1 72 ? 14.585 5.217 -4.993 1.00 77.62 72 GLN A C 1
ATOM 595 O O . GLN A 1 72 ? 15.694 5.595 -4.629 1.00 77.62 72 GLN A O 1
ATOM 600 N N . LEU A 1 73 ? 14.398 4.030 -5.580 1.00 75.88 73 LEU A N 1
ATOM 601 C CA . LEU A 1 73 ? 15.486 3.083 -5.875 1.00 75.88 73 LEU A CA 1
ATOM 602 C C . LEU A 1 73 ? 16.546 3.648 -6.832 1.00 75.88 73 LEU A C 1
ATOM 604 O O . LEU A 1 73 ? 17.699 3.225 -6.792 1.00 75.88 73 LEU A O 1
ATOM 608 N N . ARG A 1 74 ? 16.164 4.580 -7.712 1.00 74.31 74 ARG A N 1
ATOM 609 C CA . ARG A 1 74 ? 17.069 5.204 -8.693 1.00 74.31 74 ARG A CA 1
ATOM 610 C C . ARG A 1 74 ? 17.817 6.408 -8.138 1.00 74.31 74 ARG A C 1
ATOM 612 O O . ARG A 1 74 ? 18.774 6.856 -8.770 1.00 74.31 74 ARG A O 1
ATOM 619 N N . LYS A 1 75 ? 17.395 6.955 -6.995 1.00 73.31 75 LYS A N 1
ATOM 620 C CA . LYS A 1 75 ? 18.125 8.048 -6.359 1.00 73.31 75 LYS A CA 1
ATOM 621 C C . LYS A 1 75 ? 19.424 7.482 -5.786 1.00 73.31 75 LYS A C 1
ATOM 623 O O . LYS A 1 75 ? 19.367 6.509 -5.033 1.00 73.31 75 LYS A O 1
ATOM 628 N N . PRO A 1 76 ? 20.591 8.068 -6.105 1.00 64.62 76 PRO A N 1
ATOM 629 C CA . PRO A 1 76 ? 21.810 7.710 -5.407 1.00 64.62 76 PRO A CA 1
ATOM 630 C C . PRO A 1 76 ? 21.574 7.994 -3.926 1.0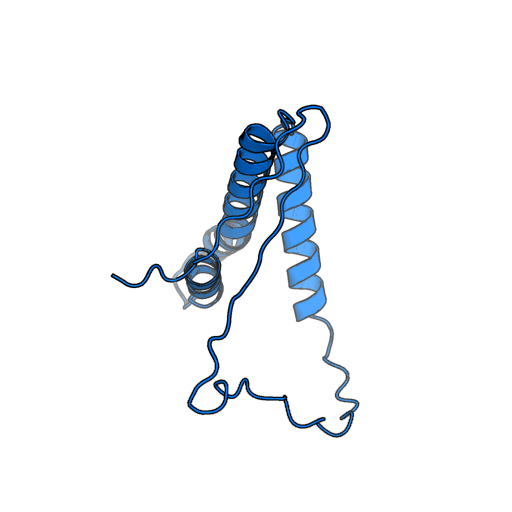0 64.62 76 PRO A C 1
ATOM 632 O O . PRO A 1 76 ? 21.224 9.116 -3.551 1.00 64.62 76 PRO A O 1
ATOM 635 N N . ILE A 1 77 ? 21.707 6.963 -3.091 1.00 64.75 77 ILE A N 1
ATOM 636 C CA . ILE A 1 77 ? 21.725 7.136 -1.643 1.00 64.75 77 ILE A CA 1
ATOM 637 C C . ILE A 1 77 ? 22.882 8.093 -1.385 1.00 64.75 77 ILE A C 1
ATOM 639 O O . ILE A 1 77 ? 24.040 7.727 -1.576 1.00 64.75 77 ILE A O 1
ATOM 643 N N . SER A 1 78 ? 22.572 9.338 -1.023 1.00 59.00 78 SER A N 1
ATOM 644 C CA . SER A 1 78 ? 23.581 10.251 -0.513 1.00 59.00 78 SER A CA 1
ATOM 645 C C . SER A 1 78 ? 24.123 9.595 0.746 1.00 59.00 78 SER A C 1
ATOM 647 O O . SER A 1 78 ? 23.484 9.619 1.797 1.00 59.00 78 SER A O 1
ATOM 649 N N . THR A 1 79 ? 25.277 8.945 0.632 1.00 55.22 79 THR A N 1
ATOM 650 C CA . THR A 1 79 ? 26.066 8.470 1.762 1.00 55.22 79 THR A CA 1
ATOM 651 C C . THR A 1 79 ? 26.681 9.681 2.451 1.00 55.22 79 THR A C 1
ATOM 653 O O . THR A 1 79 ? 27.896 9.800 2.571 1.00 55.22 79 THR A O 1
ATOM 656 N N . GLN A 1 80 ? 25.850 10.602 2.936 1.00 53.50 80 GLN A N 1
ATOM 657 C CA . GLN A 1 80 ? 26.202 11.251 4.179 1.00 53.50 80 GLN A CA 1
ATOM 658 C C . GLN A 1 80 ? 26.088 10.148 5.215 1.00 53.50 80 GLN A C 1
ATOM 660 O O . GLN A 1 80 ? 24.998 9.770 5.634 1.00 53.50 80 GLN A O 1
ATOM 665 N N . ALA A 1 81 ? 27.236 9.557 5.533 1.00 52.97 81 ALA A N 1
ATOM 666 C CA . ALA A 1 81 ? 27.401 8.708 6.688 1.00 52.97 81 ALA A CA 1
ATOM 667 C C . ALA A 1 81 ? 27.052 9.545 7.925 1.00 52.97 81 ALA A C 1
ATOM 669 O O . ALA A 1 81 ? 27.922 10.099 8.592 1.00 52.97 81 ALA A O 1
ATOM 670 N N . SER A 1 82 ? 25.760 9.677 8.224 1.00 53.09 82 SER A N 1
ATOM 671 C CA . SER A 1 82 ? 25.319 9.941 9.578 1.00 53.09 82 SER A CA 1
ATOM 672 C C . SER A 1 82 ? 25.889 8.784 10.376 1.00 53.09 82 SER A C 1
ATOM 674 O O . SER A 1 82 ? 25.522 7.635 10.124 1.00 53.09 82 SER A O 1
ATOM 676 N N . ALA A 1 83 ? 26.878 9.082 11.223 1.00 57.50 83 ALA A N 1
ATOM 677 C CA . ALA A 1 83 ? 27.500 8.131 12.127 1.00 57.50 83 ALA A CA 1
ATOM 678 C C . ALA A 1 83 ? 26.418 7.178 12.628 1.00 57.50 83 ALA A C 1
ATOM 680 O O . ALA A 1 83 ? 25.434 7.640 13.210 1.00 57.50 83 ALA A O 1
ATOM 681 N N . ALA A 1 84 ? 26.547 5.896 12.272 1.00 55.66 84 ALA A N 1
ATOM 682 C CA . ALA A 1 84 ? 25.534 4.895 12.536 1.00 55.66 84 ALA A CA 1
ATOM 683 C C . ALA A 1 84 ? 25.192 4.966 14.022 1.00 55.66 84 ALA A C 1
ATOM 685 O O . ALA A 1 84 ? 25.970 4.538 14.874 1.00 55.66 84 ALA A O 1
ATOM 686 N N . THR A 1 85 ? 24.040 5.551 14.342 1.00 62.88 85 THR A N 1
ATOM 687 C CA . THR A 1 85 ? 23.458 5.383 15.662 1.00 62.88 85 THR A CA 1
ATOM 688 C C . THR A 1 85 ? 23.269 3.878 15.766 1.00 62.88 85 THR A C 1
ATOM 690 O O . THR A 1 85 ? 22.662 3.305 14.853 1.00 62.88 85 THR A O 1
ATOM 693 N N . PRO A 1 86 ? 23.863 3.203 16.766 1.00 61.97 86 PRO A N 1
ATOM 694 C CA . PRO A 1 86 ? 23.768 1.758 16.852 1.00 61.97 86 PRO A CA 1
ATOM 695 C C . PRO A 1 86 ? 22.287 1.418 16.797 1.00 61.97 86 PRO A C 1
ATOM 697 O O . PRO A 1 86 ? 21.517 1.878 17.643 1.00 61.97 86 PRO A O 1
ATOM 700 N N . GLN A 1 87 ? 21.882 0.697 15.747 1.00 61.81 87 GLN A N 1
ATOM 701 C CA . GLN A 1 87 ? 20.513 0.232 15.615 1.00 61.81 87 GLN A CA 1
ATOM 702 C C . GLN A 1 87 ? 20.187 -0.467 16.927 1.00 61.81 87 GLN A C 1
ATOM 704 O O . GLN A 1 87 ? 20.834 -1.457 17.278 1.00 61.81 87 GLN A O 1
ATOM 709 N N . SER A 1 88 ? 19.259 0.106 17.695 1.00 68.94 88 SER A N 1
ATOM 710 C CA . SER A 1 88 ? 18.830 -0.460 18.966 1.00 68.94 88 SER A CA 1
ATOM 711 C C . SER A 1 88 ? 18.151 -1.784 18.650 1.00 68.94 88 SER A C 1
ATOM 713 O O . SER A 1 88 ? 16.963 -1.849 18.336 1.00 68.94 88 SER A O 1
ATOM 715 N N . ARG A 1 89 ? 18.949 -2.854 18.612 1.00 76.12 89 ARG A N 1
ATOM 716 C CA . ARG A 1 89 ? 18.457 -4.206 18.407 1.00 76.12 89 ARG A CA 1
ATOM 717 C C . ARG A 1 89 ? 17.543 -4.498 19.582 1.00 76.12 89 ARG A C 1
ATOM 719 O O . ARG A 1 89 ? 17.951 -4.338 20.733 1.00 76.12 89 ARG A O 1
ATOM 726 N N . TRP A 1 90 ? 16.318 -4.915 19.283 1.00 82.62 90 TRP A N 1
ATOM 727 C CA . TRP A 1 90 ? 15.362 -5.286 20.313 1.00 82.62 90 TRP A CA 1
ATOM 728 C C . TRP A 1 90 ? 16.002 -6.299 21.273 1.00 82.62 90 TRP A C 1
ATOM 730 O O . TRP A 1 90 ? 16.561 -7.310 20.838 1.00 82.62 90 TRP A O 1
ATOM 740 N N . LYS A 1 91 ? 15.944 -5.999 22.572 1.00 81.25 91 LYS A N 1
ATOM 741 C CA . LYS A 1 91 ? 16.348 -6.907 23.645 1.00 81.25 91 LYS A CA 1
ATOM 742 C C . LYS A 1 91 ? 15.089 -7.403 24.356 1.00 81.25 91 LYS A C 1
ATOM 744 O O . LYS A 1 91 ? 14.162 -6.610 24.544 1.00 81.25 91 LYS A O 1
ATOM 749 N N . PRO A 1 92 ? 15.041 -8.686 24.745 1.00 80.25 92 PRO A N 1
ATOM 750 C CA . PRO A 1 92 ? 13.931 -9.200 25.530 1.00 80.25 92 PRO A CA 1
ATOM 751 C C . PRO A 1 92 ? 13.841 -8.475 26.883 1.00 80.25 92 PRO A C 1
ATOM 753 O O . PRO A 1 92 ? 14.866 -8.001 27.386 1.00 80.25 92 PRO A O 1
ATOM 756 N N . PRO A 1 93 ? 12.638 -8.378 27.477 1.00 84.00 93 PRO A N 1
ATOM 757 C CA . PRO A 1 93 ? 12.482 -7.846 28.824 1.00 84.00 93 PRO A CA 1
ATOM 758 C C . PRO A 1 93 ? 13.312 -8.643 29.843 1.00 84.00 93 PRO A C 1
ATOM 760 O O . PRO A 1 93 ? 13.551 -9.836 29.636 1.00 84.00 93 PRO A O 1
ATOM 763 N N . PRO A 1 94 ? 13.731 -8.014 30.953 1.00 89.25 94 PRO A N 1
ATOM 764 C CA . PRO A 1 94 ? 14.363 -8.717 32.064 1.00 89.25 94 PRO A CA 1
ATOM 765 C C . PRO A 1 94 ? 13.495 -9.864 32.601 1.00 89.25 94 PRO A C 1
ATOM 767 O O . PRO A 1 94 ? 12.267 -9.827 32.514 1.00 89.25 94 PRO A O 1
ATOM 770 N N . SER A 1 95 ? 14.138 -10.867 33.205 1.00 83.56 95 SER A N 1
ATOM 771 C CA . SER A 1 95 ? 13.438 -11.986 33.846 1.00 83.56 95 SER A CA 1
ATOM 772 C C . SER A 1 95 ? 12.435 -11.476 34.887 1.00 83.56 95 SER A C 1
ATOM 774 O O . SER A 1 95 ? 12.785 -10.651 35.728 1.00 83.56 95 SER A O 1
ATOM 776 N N . GLY A 1 96 ? 11.191 -11.958 34.819 1.00 87.38 96 GLY A N 1
ATOM 777 C CA . GLY A 1 96 ? 10.076 -11.499 35.658 1.00 87.38 96 GLY A CA 1
ATOM 778 C C . GLY A 1 96 ? 9.173 -10.436 35.017 1.00 87.38 96 GLY A C 1
ATOM 779 O O . GLY A 1 96 ? 8.134 -10.123 35.588 1.00 87.38 96 GLY A O 1
ATOM 780 N N . PHE A 1 97 ? 9.513 -9.919 33.829 1.00 80.56 97 PHE A N 1
ATOM 781 C CA . PHE A 1 97 ? 8.686 -8.959 33.091 1.00 80.56 97 PHE A CA 1
ATOM 782 C C . PHE A 1 97 ? 8.104 -9.569 31.811 1.00 80.56 97 PHE A C 1
ATOM 784 O O . PHE A 1 97 ? 8.820 -10.156 31.000 1.00 80.56 97 PHE A O 1
ATOM 791 N N . LEU A 1 98 ? 6.801 -9.372 31.596 1.00 81.75 98 LEU A N 1
ATOM 792 C CA . LEU A 1 98 ? 6.103 -9.750 30.368 1.00 81.75 98 LEU A CA 1
ATOM 793 C C . LEU A 1 98 ? 6.012 -8.542 29.426 1.00 81.75 98 LEU A C 1
ATOM 795 O O . LEU A 1 98 ? 5.556 -7.470 29.823 1.00 81.75 98 LEU A O 1
ATOM 799 N N . LYS A 1 99 ? 6.408 -8.713 28.160 1.00 82.69 99 LYS A N 1
ATOM 800 C CA . LYS A 1 99 ? 6.138 -7.716 27.116 1.00 82.69 99 LYS A CA 1
ATOM 801 C C . LYS A 1 99 ? 4.704 -7.895 26.628 1.00 82.69 99 LYS A C 1
ATOM 803 O O . LYS A 1 99 ? 4.443 -8.817 25.866 1.00 82.69 99 LYS A O 1
ATOM 808 N N . CYS A 1 100 ? 3.813 -6.997 27.027 1.00 80.25 100 CYS A N 1
ATOM 809 C CA . CYS A 1 100 ? 2.478 -6.903 26.448 1.00 80.25 100 CYS A CA 1
ATOM 810 C C . CYS A 1 100 ? 2.513 -5.910 25.279 1.00 80.25 100 CYS A C 1
ATOM 812 O O . CYS A 1 100 ? 2.809 -4.731 25.478 1.00 80.25 100 CYS A O 1
ATOM 814 N N . ASN A 1 101 ? 2.261 -6.385 24.058 1.00 83.25 101 ASN A N 1
ATOM 815 C CA . ASN A 1 101 ? 2.016 -5.490 22.929 1.00 83.25 101 ASN A CA 1
ATOM 816 C C . ASN A 1 101 ? 0.521 -5.171 22.925 1.00 83.25 101 ASN A C 1
ATOM 818 O O . ASN A 1 101 ? -0.288 -6.073 22.728 1.00 83.25 101 ASN A O 1
ATOM 822 N N . VAL A 1 102 ? 0.165 -3.909 23.151 1.00 76.81 102 VAL A N 1
ATOM 823 C CA . VAL A 1 102 ? -1.229 -3.462 23.103 1.00 76.81 102 VAL A CA 1
ATOM 824 C C . VAL A 1 102 ? -1.456 -2.751 21.778 1.00 76.81 102 VAL A C 1
ATOM 826 O O . VAL A 1 102 ? -0.753 -1.789 21.471 1.00 76.81 102 VAL A O 1
ATOM 829 N N . ASP A 1 103 ? -2.433 -3.227 21.014 1.00 72.19 103 ASP A N 1
ATOM 830 C CA . ASP A 1 103 ? -2.953 -2.547 19.831 1.00 72.19 103 ASP A CA 1
ATOM 831 C C . ASP A 1 103 ? -4.364 -2.036 20.144 1.00 72.19 103 ASP A C 1
ATOM 833 O O . ASP A 1 103 ? -5.133 -2.698 20.848 1.00 72.19 103 ASP A O 1
ATOM 837 N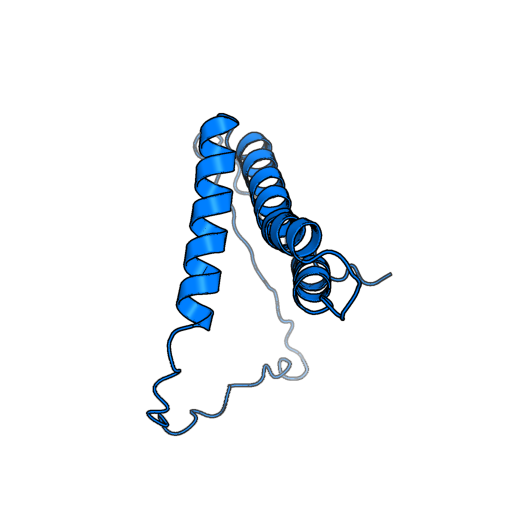 N . ALA A 1 104 ? -4.691 -0.835 19.675 1.00 70.44 104 ALA A N 1
ATOM 838 C CA . ALA A 1 104 ? -6.008 -0.245 19.854 1.00 70.44 104 ALA A CA 1
ATOM 839 C C . ALA A 1 104 ? -6.528 0.224 18.498 1.00 70.44 104 ALA A C 1
ATOM 841 O O . ALA A 1 104 ? -5.893 1.033 17.822 1.00 70.44 104 ALA A O 1
ATOM 842 N N . SER A 1 105 ? -7.719 -0.245 18.137 1.00 68.69 105 SER A N 1
ATOM 843 C CA . SER A 1 105 ? -8.472 0.269 16.998 1.00 68.69 105 SER A CA 1
ATOM 844 C C . SER A 1 105 ? -9.727 0.967 17.505 1.00 68.69 105 SER A C 1
ATOM 846 O O . SER A 1 105 ? -10.339 0.546 18.489 1.00 68.69 105 SER A O 1
ATOM 848 N N . TRP A 1 106 ? -10.094 2.073 16.860 1.00 65.19 106 TRP A N 1
ATOM 849 C CA . TRP A 1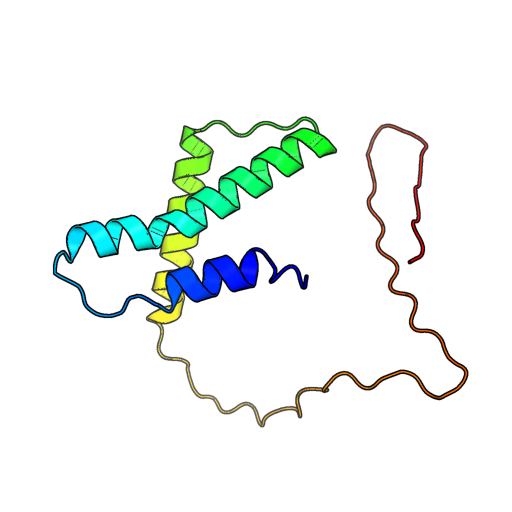 106 ? -11.282 2.832 17.221 1.00 65.19 106 TRP A CA 1
ATOM 850 C C . TRP A 1 106 ? -12.261 2.876 16.054 1.00 65.19 106 TRP A C 1
ATOM 852 O O . TRP A 1 106 ? -11.887 3.217 14.931 1.00 65.19 106 TRP A O 1
ATOM 862 N N . VAL A 1 107 ? -13.519 2.531 16.329 1.00 58.81 107 VAL A N 1
ATOM 863 C CA . VAL A 1 107 ? -14.617 2.584 15.362 1.00 58.81 107 VAL A CA 1
ATOM 864 C C . VAL A 1 107 ? -15.524 3.747 15.752 1.00 58.81 107 VAL A C 1
ATOM 866 O O . VAL A 1 107 ? -16.198 3.708 16.780 1.00 58.81 107 VAL A O 1
ATOM 869 N N . PHE A 1 108 ? -15.548 4.801 14.935 1.00 47.44 108 PHE A N 1
ATOM 870 C CA . PHE A 1 108 ? -16.504 5.895 15.106 1.00 47.44 108 PHE A CA 1
ATOM 871 C C . PHE A 1 108 ? -17.934 5.368 14.911 1.00 47.44 108 PHE A C 1
ATOM 873 O O . PHE A 1 108 ? -18.260 4.838 13.851 1.00 47.44 108 PHE A O 1
ATOM 880 N N . GLY A 1 109 ? -18.795 5.557 15.915 1.00 61.66 109 GLY A N 1
ATOM 881 C CA . GLY A 1 109 ? -20.237 5.295 15.814 1.00 61.66 109 GLY A CA 1
ATOM 882 C C . GLY A 1 109 ? -20.764 4.094 16.603 1.00 61.66 109 GLY A C 1
ATOM 883 O O . GLY A 1 109 ? -21.972 3.874 16.594 1.00 61.66 109 GLY A O 1
ATOM 884 N N . GLN A 1 110 ? -19.917 3.346 17.320 1.00 55.97 110 GLN A N 1
ATOM 885 C CA . GLN A 1 110 ? -20.365 2.329 18.280 1.00 55.97 110 GLN A CA 1
ATOM 886 C C . GLN A 1 110 ? -19.567 2.439 19.587 1.00 55.97 110 GLN A C 1
ATOM 888 O O . GLN A 1 110 ? -18.343 2.529 19.567 1.00 55.97 110 GLN A O 1
ATOM 893 N N . ASN A 1 111 ? -20.257 2.431 20.733 1.00 51.25 111 ASN A N 1
ATOM 894 C CA . ASN A 1 111 ? -19.652 2.468 22.073 1.00 51.25 111 ASN A CA 1
ATOM 895 C C . ASN A 1 111 ? -19.040 1.106 22.453 1.00 51.25 111 ASN A C 1
ATOM 897 O O . ASN A 1 111 ? -19.443 0.499 23.442 1.00 51.25 111 ASN A O 1
ATOM 901 N N . LEU A 1 112 ? -18.099 0.591 21.661 1.00 55.44 112 LEU A N 1
ATOM 902 C CA . LEU A 1 112 ? -17.398 -0.657 21.959 1.00 55.44 112 LEU A CA 1
ATOM 903 C C . LEU A 1 112 ? -15.895 -0.466 21.748 1.00 55.44 112 LEU A C 1
ATOM 905 O O . LEU A 1 112 ? -15.379 -0.537 20.636 1.00 55.44 112 LEU A O 1
ATOM 909 N N . THR A 1 113 ? -15.189 -0.210 22.846 1.00 55.03 113 THR A N 1
ATOM 910 C CA . THR A 1 113 ? -13.727 -0.256 22.909 1.00 55.03 113 THR A CA 1
ATOM 911 C C . THR A 1 113 ? -13.302 -1.698 23.171 1.00 55.03 113 THR A C 1
ATOM 913 O O . THR A 1 113 ? -13.459 -2.195 24.285 1.00 55.03 113 THR A O 1
ATOM 916 N N . GLY A 1 114 ? -12.795 -2.386 22.151 1.00 56.75 114 GLY A N 1
ATOM 917 C CA . GLY A 1 114 ? -12.195 -3.709 22.308 1.00 56.75 114 GLY A CA 1
ATOM 918 C C . GLY A 1 114 ? -10.686 -3.592 22.495 1.00 56.75 114 GLY A C 1
ATOM 919 O O . GLY A 1 114 ? -9.999 -3.139 21.585 1.00 56.75 114 GLY A O 1
ATOM 920 N N . SER A 1 115 ? -10.166 -4.021 23.645 1.00 53.22 115 SER A N 1
ATOM 921 C CA . SER A 1 115 ? -8.757 -4.394 23.784 1.00 53.22 115 SER A CA 1
ATOM 922 C C . SER A 1 115 ? -8.658 -5.918 23.736 1.00 53.22 115 SER A C 1
ATOM 924 O O . SER A 1 115 ? -9.423 -6.626 24.390 1.00 53.22 115 SER A O 1
ATOM 926 N N . GLN A 1 116 ? -7.750 -6.439 22.915 1.00 45.97 116 GLN A N 1
ATOM 927 C CA . GLN A 1 116 ? -7.345 -7.841 22.957 1.00 45.97 116 GLN A CA 1
ATOM 928 C C . GLN A 1 116 ? -5.910 -7.869 23.472 1.00 45.97 116 GLN A C 1
ATOM 930 O O . GLN A 1 116 ? -5.039 -7.178 22.947 1.00 45.97 116 GLN A O 1
ATOM 935 N N . VAL A 1 117 ? -5.699 -8.623 24.544 1.00 40.38 117 VAL A N 1
ATOM 936 C CA . VAL A 1 117 ? -4.394 -8.854 25.164 1.00 40.38 117 VAL A CA 1
ATOM 937 C C . VAL A 1 117 ? -3.947 -10.234 24.696 1.00 40.38 117 VAL A C 1
ATOM 939 O O . VAL A 1 117 ? -4.678 -11.200 24.919 1.00 40.38 117 VAL A O 1
ATOM 942 N N . GLN A 1 118 ? -2.808 -10.318 24.007 1.00 36.94 118 GLN A N 1
ATOM 943 C CA . GLN A 1 118 ? -2.213 -11.579 23.550 1.00 36.94 118 GLN A CA 1
ATOM 944 C C . GLN A 1 118 ? -0.963 -11.914 24.360 1.00 36.94 118 GLN A C 1
ATOM 946 O O . GLN A 1 118 ? -0.191 -10.974 24.663 1.00 36.94 118 GLN A O 1
#

Secondary structure (DSSP, 8-state):
-----HHHHHHHHHH-----S-HHHHHHHTTHHHHHHHHHHHHHHHHHH-----HHHHHHHHHHHHHHHHHHHHS----------------PPPTT-----------TTS--------

Foldseek 3Di:
DDPPDLVNVLVCQQVPPPDDDDPVVSVVSLLVSLLVVLVVVQVVCCVQPVDHDDPVVSVVRSVVVSVVVVVVVPDPPPPPVPPPPPPPPDDDDPPPDDDWDWDWDDRPPDPDTDTDTD